Protein 5ZHO (pdb70)

Nearest PDB structures (foldseek):
  5zho-assembly1_A  TM=1.006E+00  e=7.163E-34  Human rotavirus C/Bristol
  6t1r-assembly1_N  TM=5.258E-01  e=2.273E+00  Homo sapiens
  5hqw-assembly1_A  TM=3.278E-01  e=5.980E+00  Brevibacillus brevis NBRC 100599
  2dpg-assembly1_A-2  TM=1.848E-01  e=1.071E+00  Leuconostoc mesenteroides

Radius of gyration: 15.08 Å; Cα contacts (8 Å, |Δi|>4): 412; chains: 1; bounding box: 37×38×35 Å

Foldseek 3Di:
DDKDDQDDDFFDFLQVCQPFKKWKKDFQDPAKDWFKKWADPEDDQVFKIKTKMWHAAQDKDADPRCNPPPDPQRMDRHNAGWMWMWIDADPRRTHIDIAHDDDRMATWMWGHPHSFKIKIWHWHWDDDPNPDIDTDIDIDMHGRRDPPTTMGGDDGIMMDTD

Sequence (162 aa):
MEITGPHTNTVIEWSNLINTNTWLLYQKPLNSVRLLKHGPDTYNSNLAAFELWYGKSGTTITSVYYNTINNQNKTHDANSDCLILFWNEGSSTQLEKQVVTFNWNVVGGILIKPIINSSRRMRICMSSGMMENNFNNDSFNWENWNHEFPRSNPGINIINMYTTEYFLASS

Organism: Rotavirus C (isolate RVC/Human/United Kingdom/Bristol/1989) (NCBI:txid31567)

B-factor: mean 20.03, std 10.26, range [7.71, 86.47]

Solvent-accessible surface area: 8559 Å² total; per-residue (Å²): 158,117,107,53,38,70,54,109,92,92,55,14,90,4,60,98,4,59,122,51,73,10,89,0,30,4,119,82,31,171,88,29,45,45,2,1,11,1,5,27,148,103,53,54,79,133,26,11,0,3,0,0,30,3,0,87,50,72,39,86,2,62,1,70,11,0,79,106,7,144,38,170,38,53,48,31,104,6,138,26,33,0,5,0,0,0,18,8,34,68,127,39,98,2,80,64,22,41,1,26,11,78,178,97,65,16,12,0,22,2,78,33,77,73,78,55,74,2,60,1,19,4,43,2,89,48,86,104,127,132,105,40,145,51,136,45,119,43,69,45,53,1,36,63,5,70,118,57,33,44,2,46,7,88,42,92,5,47,45,4,31,122

InterPro domains:
  IPR035329 Rotavirus VP4 helical domain [PF17478] (497-744)
  IPR035330 Rotavirus VP4, membrane interaction domain [PF17477] (260-486)
  IPR038017 Rotavirus VP4, membrane interaction domain superfamily [SSF111379] (265-534)
  IPR042546 Outer capsid protein VP4 [MF_04125] (1-744)

Secondary structure (DSSP, 8-state):
-EEEEEE--SEE-GGGTSSS-EEEEEEPPSS-EEEEEES-SS--TTS-EEEEEEE-TT-EEE-STTTTSS-GGGEEE-SSSEEEEEEEETTEEEEEEEEE--SSEEEEEEEEEETTEEEEEEEEEEEETTTEEEEEEEEEEEE-SSTT--EEE-S-EEEEE-

Structure (mmCIF, N/CA/C/O backbone):
data_5ZHO
#
_entry.id   5ZHO
#
_cell.length_a   37.985
_cell.length_b   39.821
_cell.length_c   119.814
_cell.angle_alpha   90.000
_cell.angle_beta   90.000
_cell.angle_gamma   90.000
#
_symmetry.space_group_name_H-M   'P 21 21 21'
#
loop_
_entity.id
_entity.type
_entity.pdbx_description
1 polymer 'Outer capsid protein VP8*'
2 branched alpha-L-fucopyranose-(1-2)-[2-acetamido-2-deoxy-alpha-D-galactopyranose-(1-3)]alpha-D-galactopyranose
3 water water
#
loop_
_atom_site.group_PDB
_atom_site.id
_atom_site.type_symbol
_atom_site.label_atom_id
_atom_site.label_alt_id
_atom_site.label_comp_id
_atom_site.label_asym_id
_atom_site.label_entity_id
_atom_site.label_seq_id
_atom_site.pdbx_PDB_ins_code
_atom_site.Cartn_x
_atom_site.Cartn_y
_atom_site.Cartn_z
_atom_site.occupancy
_atom_site.B_iso_or_equiv
_atom_site.auth_seq_id
_atom_site.auth_comp_id
_atom_site.auth_asym_id
_atom_site.auth_atom_id
_atom_site.pdbx_PDB_model_num
ATOM 1 N N . MET A 1 1 ? 89.784 87.259 272.270 1.00 44.54 0 MET A N 1
ATOM 2 C CA . MET A 1 1 ? 88.765 87.286 271.183 1.00 42.32 0 MET A CA 1
ATOM 3 C C . MET A 1 1 ? 88.093 88.653 271.142 1.00 38.89 0 MET A C 1
ATOM 4 O O . MET A 1 1 ? 87.506 89.099 272.128 1.00 42.49 0 MET A O 1
ATOM 20 N N . GLU A 1 2 ? 88.192 89.317 269.996 1.00 30.97 1 GLU A N 1
ATOM 21 C CA . GLU A 1 2 ? 87.517 90.584 269.753 1.00 28.86 1 GLU A CA 1
ATOM 22 C C . GLU A 1 2 ? 86.254 90.291 268.950 1.00 20.04 1 GLU A C 1
ATOM 23 O O . GLU A 1 2 ? 86.325 89.657 267.889 1.00 21.29 1 GLU A O 1
ATOM 35 N N . ILE A 1 3 ? 85.105 90.736 269.468 1.00 15.98 2 ILE A N 1
ATOM 36 C CA . ILE A 1 3 ? 83.792 90.507 268.863 1.00 13.76 2 ILE A CA 1
ATOM 37 C C . ILE A 1 3 ? 83.146 91.860 268.621 1.00 11.99 2 ILE A C 1
ATOM 38 O O . ILE A 1 3 ? 82.843 92.587 269.574 1.00 12.85 2 ILE A O 1
ATOM 54 N N . THR A 1 4 ? 82.888 92.179 267.360 1.00 12.13 3 THR A N 1
ATOM 55 C CA . THR A 1 4 ? 82.337 93.471 266.985 1.00 12.67 3 THR A CA 1
ATOM 56 C C . THR A 1 4 ? 81.055 93.290 266.186 1.00 11.98 3 THR A C 1
ATOM 57 O O . THR A 1 4 ? 80.901 92.330 265.429 1.00 12.54 3 THR A O 1
ATOM 68 N N . GLY A 1 5 ? 80.125 94.220 266.383 1.00 11.13 4 GLY A N 1
ATOM 69 C CA . GLY A 1 5 ? 78.911 94.264 265.611 1.00 11.16 4 GLY A CA 1
ATOM 70 C C . GLY A 1 5 ? 77.792 94.940 266.371 1.00 11.74 4 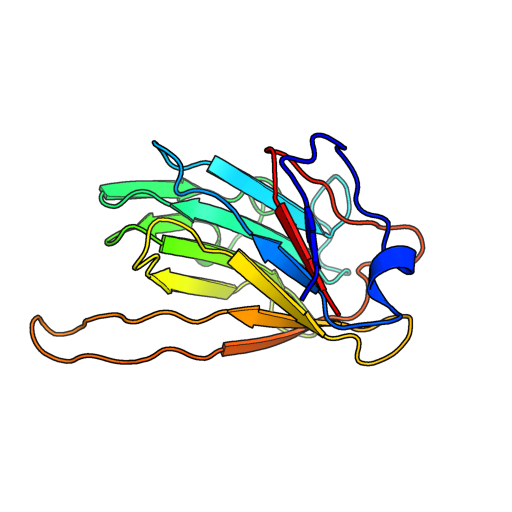GLY A C 1
ATOM 71 O O . GLY A 1 5 ? 77.949 95.340 267.530 1.00 12.48 4 GLY A O 1
ATOM 75 N N . PRO A 1 6 ? 76.626 95.080 265.728 1.00 12.47 5 PRO A N 1
ATOM 76 C CA . PRO A 1 6 ? 76.357 94.575 264.381 1.00 12.14 5 PRO A CA 1
ATOM 77 C C . PRO A 1 6 ? 76.924 95.463 263.279 1.00 12.37 5 PRO A C 1
ATOM 78 O O . PRO A 1 6 ? 76.685 96.672 263.230 1.00 15.56 5 PRO A O 1
ATOM 89 N N . HIS A 1 7 ? 77.689 94.837 262.395 1.00 12.68 6 HIS A N 1
ATOM 90 C CA . HIS A 1 7 ? 78.168 95.488 261.186 1.00 13.42 6 HIS A CA 1
ATOM 91 C C . HIS A 1 7 ? 77.054 95.514 260.149 1.00 13.48 6 HIS A C 1
ATOM 92 O O . HIS A 1 7 ? 76.284 94.558 260.020 1.00 15.29 6 HIS A O 1
ATOM 106 N N . THR A 1 8 ? 76.997 96.604 259.386 1.00 16.22 7 THR A N 1
ATOM 107 C CA . THR A 1 8 ? 75.979 96.795 258.361 1.00 18.30 7 THR A CA 1
ATOM 108 C C . THR A 1 8 ? 76.580 96.979 256.972 1.00 19.84 7 THR A C 1
ATOM 109 O O . THR A 1 8 ? 75.841 97.266 256.022 1.00 23.62 7 THR A O 1
ATOM 120 N N . ASN A 1 9 ? 77.897 96.837 256.834 1.00 18.09 8 ASN A N 1
ATOM 121 C CA . ASN A 1 9 ? 78.549 96.953 255.532 1.00 18.93 8 ASN A CA 1
ATOM 122 C C . ASN A 1 9 ? 78.048 95.844 254.615 1.00 19.23 8 ASN A C 1
ATOM 123 O O . ASN A 1 9 ? 77.790 94.728 255.056 1.00 22.34 8 ASN A O 1
ATOM 134 N N . THR A 1 10 ? 77.904 96.147 253.332 1.00 15.00 9 THR A N 1
ATOM 135 C CA . THR A 1 10 ? 77.372 95.176 252.386 1.00 15.02 9 THR A CA 1
ATOM 136 C C . THR A 1 10 ? 78.448 94.307 251.744 1.00 14.57 9 THR A C 1
ATOM 137 O O . THR A 1 10 ? 78.106 93.353 251.037 1.00 14.19 9 THR A O 1
ATOM 148 N N . VAL A 1 11 ? 79.725 94.585 251.990 1.00 14.00 10 VAL A N 1
ATOM 149 C CA . VAL A 1 11 ? 80.817 93.816 251.407 1.00 15.01 10 VAL A CA 1
ATOM 150 C C . VAL A 1 11 ? 81.888 93.609 252.468 1.00 14.82 10 VAL A C 1
ATOM 151 O O . VAL A 1 11 ? 82.298 94.561 253.139 1.00 17.67 10 VAL A O 1
ATOM 164 N N . ILE A 1 12 ? 82.348 92.370 252.611 1.00 13.34 11 ILE A N 1
ATOM 165 C CA . ILE A 1 12 ? 83.615 92.079 253.266 1.00 14.07 11 ILE A CA 1
ATOM 166 C C . ILE A 1 12 ? 84.631 91.819 252.170 1.00 14.80 11 ILE A C 1
ATOM 167 O O . ILE A 1 12 ? 84.405 90.972 251.292 1.00 14.08 11 ILE A O 1
ATOM 183 N N . GLU A 1 13 ? 85.742 92.546 252.211 1.00 16.47 12 GLU A N 1
ATOM 184 C CA . GLU A 1 13 ? 86.803 92.345 251.237 1.00 17.16 12 GLU A CA 1
ATOM 185 C C . GLU A 1 13 ? 87.558 91.056 251.535 1.00 17.94 12 GLU A C 1
ATOM 186 O O . GLU A 1 13 ? 87.934 90.786 252.682 1.00 17.04 12 GLU A O 1
ATOM 198 N N . TRP A 1 14 ? 87.780 90.260 250.489 1.00 15.86 13 TRP A N 1
ATOM 199 C CA . TRP A 1 14 ? 88.574 89.043 250.621 1.00 16.42 13 TRP A CA 1
ATOM 200 C C . TRP A 1 14 ? 89.905 89.322 251.310 1.00 18.42 13 TRP A C 1
ATOM 201 O O . TRP A 1 14 ? 90.359 88.529 252.140 1.00 18.49 13 TRP A O 1
ATOM 222 N N . SER A 1 15 ? 90.542 90.450 250.986 1.00 19.29 14 SER A N 1
ATOM 223 C CA . SER A 1 15 ? 91.849 90.762 251.555 1.00 21.19 14 SER A CA 1
ATOM 224 C C . SER A 1 15 ? 91.816 90.897 253.073 1.00 20.75 14 SER A C 1
ATOM 225 O O . SER A 1 15 ? 92.859 90.752 253.718 1.00 22.15 14 SER A O 1
ATOM 233 N N . ASN A 1 16 ? 90.658 91.188 253.657 1.00 19.10 15 ASN A N 1
ATOM 234 C CA . ASN A 1 16 ? 90.549 91.285 255.105 1.00 20.50 15 ASN A CA 1
ATOM 235 C C . ASN A 1 16 ? 90.317 89.936 255.773 1.00 21.57 15 ASN A C 1
ATOM 236 O O . ASN A 1 16 ? 90.209 89.884 257.002 1.00 24.65 15 ASN A O 1
ATOM 247 N N . LEU A 1 17 ? 90.274 88.849 255.002 1.00 18.61 16 LEU A N 1
ATOM 248 C CA . LEU A 1 17 ? 90.119 87.510 255.543 1.00 20.56 16 LEU A CA 1
ATOM 249 C C . LEU A 1 17 ? 91.390 86.677 255.478 1.00 20.49 16 LEU A C 1
ATOM 250 O O . LEU A 1 17 ? 91.417 85.579 256.039 1.00 23.37 16 LEU A O 1
ATOM 266 N N . ILE A 1 18 ? 92.447 87.171 254.826 1.00 21.15 17 ILE A N 1
ATOM 267 C CA . ILE A 1 18 ? 93.600 86.326 254.519 1.00 24.27 17 ILE A CA 1
ATOM 268 C C . ILE A 1 18 ? 94.603 86.241 255.654 1.00 25.06 17 ILE A C 1
ATOM 269 O O . ILE A 1 18 ? 95.529 85.424 255.584 1.00 24.05 17 ILE A O 1
ATOM 285 N N . ASN A 1 19 ? 94.452 87.053 256.693 1.00 23.09 18 ASN A N 1
ATOM 286 C CA . ASN A 1 19 ? 95.478 87.184 257.717 1.00 26.28 18 ASN A CA 1
ATOM 287 C C . ASN A 1 19 ? 95.219 86.327 258.946 1.00 26.42 18 ASN A C 1
ATOM 288 O O . ASN A 1 19 ? 96.171 85.829 259.556 1.00 27.91 18 ASN A O 1
ATOM 299 N N . THR A 1 20 ? 93.959 86.132 259.325 1.00 23.04 19 THR A N 1
ATOM 300 C CA . THR A 1 20 ? 93.642 85.427 260.556 1.00 23.75 19 THR A CA 1
ATOM 301 C C . THR A 1 20 ? 92.308 84.718 260.388 1.00 19.37 19 THR A C 1
ATOM 302 O O . THR A 1 20 ? 91.554 84.990 259.456 1.00 20.29 19 THR A O 1
ATOM 313 N N . ASN A 1 21 ? 92.030 83.800 261.308 1.00 17.93 20 ASN A N 1
ATOM 314 C CA . ASN A 1 21 ? 90.743 83.121 261.336 1.00 18.07 20 ASN A CA 1
ATOM 315 C C . ASN A 1 21 ? 89.653 84.111 261.734 1.00 18.35 20 ASN A C 1
ATOM 316 O O . ASN A 1 21 ? 89.837 84.927 262.642 1.00 21.31 20 ASN A O 1
ATOM 327 N N . THR A 1 22 ? 88.518 84.049 261.043 1.00 15.79 21 THR A N 1
ATOM 328 C CA . THR A 1 22 ? 87.426 84.991 261.261 1.00 15.60 21 THR A CA 1
ATOM 329 C C . THR A 1 22 ? 86.113 84.243 261.416 1.00 12.62 21 THR A C 1
ATOM 330 O O . THR A 1 22 ? 85.746 83.452 260.547 1.00 12.90 21 THR A O 1
ATOM 341 N N . TRP A 1 23 ? 85.394 84.513 262.494 1.00 13.47 22 TRP A N 1
ATOM 342 C CA . TRP A 1 23 ? 84.024 84.049 262.630 1.00 12.02 22 TRP A CA 1
ATOM 343 C C . TRP A 1 23 ? 83.081 85.120 262.109 1.00 11.43 22 TRP A C 1
ATOM 344 O O . TRP A 1 23 ? 83.204 86.293 262.487 1.00 12.76 22 TRP A O 1
ATOM 365 N N . LEU A 1 24 ? 82.143 84.707 261.262 1.00 10.57 23 LEU A N 1
ATOM 366 C CA . LEU A 1 24 ? 81.007 85.523 260.851 1.00 11.02 23 LEU A CA 1
ATOM 367 C C . LEU A 1 24 ? 79.789 84.975 261.578 1.00 10.76 23 LEU A C 1
ATOM 368 O O . LEU A 1 24 ? 79.405 83.816 261.368 1.00 11.02 23 LEU A O 1
ATOM 384 N N . LEU A 1 25 ? 79.207 85.803 262.449 1.00 10.18 24 LEU A N 1
ATOM 385 C CA . LEU A 1 25 ? 78.235 85.374 263.440 1.00 10.36 24 LEU A CA 1
ATOM 386 C C . LEU A 1 25 ? 76.940 86.162 263.313 1.00 9.91 24 LEU A C 1
ATOM 387 O O . LEU A 1 25 ? 76.932 87.336 262.939 1.00 11.19 24 LEU A O 1
ATOM 403 N N . TYR A 1 26 ? 75.841 85.502 263.653 1.00 9.14 25 TYR A N 1
ATOM 404 C CA . TYR A 1 26 ? 74.503 86.036 263.458 1.00 9.60 25 TYR A CA 1
ATOM 405 C C . TYR A 1 26 ? 73.674 85.727 264.686 1.00 10.57 25 TYR A C 1
ATOM 406 O O . TYR A 1 26 ? 73.640 84.575 265.134 1.00 11.43 25 TYR A O 1
ATOM 424 N N . GLN A 1 27 ? 72.991 86.745 265.211 1.00 10.99 26 GLN A N 1
ATOM 425 C CA . GLN A 1 27 ? 71.878 86.473 266.103 1.00 10.88 26 GLN A CA 1
ATOM 426 C C . GLN A 1 27 ? 70.819 85.666 265.360 1.00 10.49 26 GLN A C 1
ATOM 427 O O . GLN A 1 27 ? 70.597 85.843 264.161 1.00 11.42 26 GLN A O 1
ATOM 441 N N . LYS A 1 28 ? 70.169 84.767 266.068 1.00 11.01 27 LYS A N 1
ATOM 442 C CA . LYS A 1 28 ? 69.213 83.879 265.422 1.00 12.01 27 LYS A CA 1
ATOM 443 C C . LYS A 1 28 ? 68.097 84.697 264.775 1.00 12.85 27 LYS A C 1
ATOM 444 O O . LYS A 1 28 ? 67.384 85.428 265.486 1.00 14.28 27 LYS A O 1
ATOM 463 N N . PRO A 1 29 ? 67.909 84.616 263.457 1.00 11.61 28 PRO A N 1
ATOM 464 C CA . PRO A 1 29 ? 66.843 85.391 262.819 1.00 12.42 28 PRO A CA 1
ATOM 465 C C . PRO A 1 29 ? 65.462 84.843 263.151 1.00 14.17 28 PRO A C 1
ATOM 466 O O . PRO A 1 29 ? 65.295 83.721 263.640 1.00 14.56 28 PRO A O 1
ATOM 477 N N . LEU A 1 30 ? 64.455 85.664 262.858 1.00 16.46 29 LEU A N 1
ATOM 478 C CA . LEU A 1 30 ? 63.068 85.288 263.098 1.00 16.83 29 LEU A CA 1
ATOM 479 C C . LEU A 1 30 ? 62.442 84.513 261.944 1.00 15.25 29 LEU A C 1
ATOM 480 O O . LEU A 1 30 ? 61.379 83.911 262.131 1.00 18.18 29 LEU A O 1
ATOM 496 N N . ASN A 1 31 ? 63.061 84.521 260.763 1.00 14.85 30 ASN A N 1
ATOM 497 C CA . ASN A 1 31 ? 62.593 83.738 259.628 1.00 14.40 30 ASN A CA 1
ATOM 498 C C . ASN A 1 31 ? 63.790 83.473 258.728 1.00 12.02 30 ASN A C 1
ATOM 499 O O . ASN A 1 31 ? 64.858 84.069 258.889 1.00 12.54 30 ASN A O 1
ATOM 510 N N . SER A 1 32 ? 63.597 82.575 257.774 1.00 11.94 31 SER A N 1
ATOM 511 C CA . SER A 1 32 ? 64.651 82.257 256.830 1.00 10.89 31 SER A CA 1
ATOM 512 C C . SER A 1 32 ? 65.114 83.518 256.122 1.00 11.58 31 SER A C 1
ATOM 513 O O . SER A 1 32 ? 64.310 84.388 255.777 1.00 12.21 31 SER A O 1
ATOM 521 N N . VAL A 1 33 ? 66.425 83.619 255.921 1.00 10.46 32 VAL A N 1
ATOM 522 C CA . VAL A 1 33 ? 67.013 84.817 255.328 1.00 11.27 32 VAL A CA 1
ATOM 523 C C . VAL A 1 33 ? 68.386 84.475 254.760 1.00 10.43 32 VAL A C 1
ATOM 524 O O . VAL A 1 33 ? 69.140 83.679 255.332 1.00 10.80 32 VAL A O 1
ATOM 537 N N . ARG A 1 34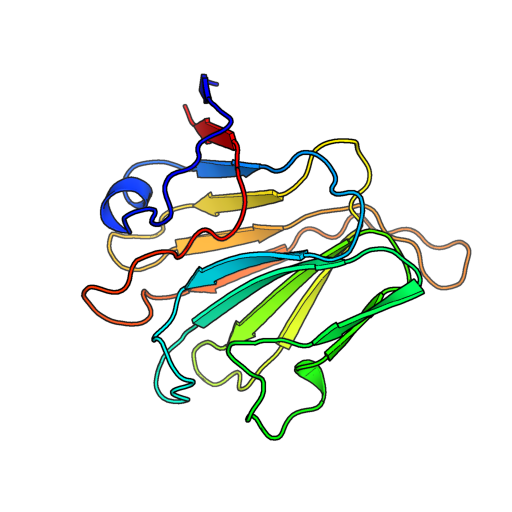 ? 68.702 85.079 253.624 1.00 10.47 33 ARG A N 1
ATOM 538 C CA . ARG A 1 34 ? 70.019 84.904 253.034 1.00 10.50 33 ARG A CA 1
ATOM 539 C C . ARG A 1 34 ? 71.021 85.785 253.771 1.00 10.89 33 ARG A C 1
ATOM 540 O O . ARG A 1 34 ? 70.781 86.978 253.988 1.00 11.66 33 ARG A O 1
ATOM 561 N N . LEU A 1 35 ? 72.138 85.185 254.161 1.00 9.85 34 LEU A N 1
ATOM 562 C CA . LEU A 1 35 ? 73.143 85.859 254.966 1.00 10.20 34 LEU A CA 1
ATOM 563 C C . LEU A 1 35 ? 74.285 86.421 254.133 1.00 10.44 34 LEU A C 1
ATOM 564 O O . LEU A 1 35 ? 74.620 87.602 254.279 1.00 10.46 34 LEU A O 1
ATOM 580 N N . LEU A 1 36 ? 74.879 85.612 253.259 1.00 10.06 35 LEU A N 1
ATOM 581 C CA . LEU A 1 36 ? 76.022 86.102 252.497 1.00 10.02 35 LEU A CA 1
ATOM 582 C C . LEU A 1 36 ? 76.195 85.255 251.247 1.00 9.49 35 LEU A C 1
ATOM 583 O O . LEU A 1 36 ? 75.617 84.177 251.118 1.00 10.27 35 LEU A O 1
ATOM 599 N N . LYS A 1 37 ? 77.034 85.746 250.337 1.00 10.55 36 LYS A N 1
ATOM 600 C CA . LYS A 1 37 ? 77.353 85.036 249.110 1.00 9.77 36 LYS A CA 1
ATOM 601 C C . LYS A 1 37 ? 78.754 85.420 248.670 1.00 10.74 36 LYS A C 1
ATOM 602 O O . LYS A 1 37 ? 79.149 86.582 248.785 1.00 11.73 36 LYS A O 1
ATOM 621 N N . HIS A 1 38 ? 79.503 84.426 248.202 1.00 10.00 37 HIS A N 1
ATOM 622 C CA . HIS A 1 38 ? 80.774 84.631 247.526 1.00 9.91 37 HIS A CA 1
ATOM 623 C C . HIS A 1 38 ? 80.639 84.052 246.128 1.00 10.23 37 HIS A C 1
ATOM 624 O O . HIS A 1 38 ? 80.457 82.843 245.972 1.00 11.34 37 HIS A O 1
ATOM 638 N N . GLY A 1 39 ? 80.716 84.921 245.124 1.00 11.00 38 GLY A N 1
ATOM 639 C CA . GLY A 1 39 ? 80.581 84.516 243.750 1.00 13.11 38 GLY A CA 1
ATOM 640 C C . GLY A 1 39 ? 80.166 85.679 242.880 1.00 13.51 38 GLY A C 1
ATOM 641 O O . GLY A 1 39 ? 79.846 86.767 243.367 1.00 15.22 38 GLY A O 1
ATOM 645 N N . PRO A 1 40 ? 80.155 85.466 241.569 1.00 15.27 39 PRO A N 1
ATOM 646 C CA . PRO A 1 40 ? 79.740 86.527 240.648 1.00 15.81 39 PRO A CA 1
ATOM 647 C C . PRO A 1 40 ? 78.267 86.859 240.830 1.00 18.24 39 PRO A C 1
ATOM 648 O O . PRO A 1 40 ? 77.532 86.188 241.558 1.00 16.75 39 PRO A O 1
ATOM 659 N N . ASP A 1 41 ? 77.833 87.924 240.146 1.00 22.05 40 ASP A N 1
ATOM 660 C CA . ASP A 1 41 ? 76.456 88.377 240.305 1.00 27.29 40 ASP A CA 1
ATOM 661 C C . ASP A 1 41 ? 75.473 87.342 239.789 1.00 27.99 40 ASP A C 1
ATOM 662 O O . ASP A 1 41 ? 74.385 87.170 240.352 1.00 30.73 40 ASP A O 1
ATOM 671 N N . THR A 1 42 ? 75.831 86.657 238.713 1.00 25.97 41 THR A N 1
ATOM 672 C CA . THR A 1 42 ? 75.009 85.614 238.131 1.00 27.45 41 THR A CA 1
ATOM 673 C C . THR A 1 42 ? 75.801 84.314 238.074 1.00 24.29 41 THR A C 1
ATOM 674 O O . THR A 1 42 ? 77.028 84.317 237.925 1.00 22.30 41 THR A O 1
ATOM 685 N N . TYR A 1 43 ? 75.081 83.203 238.205 1.00 22.14 42 TYR A N 1
ATOM 686 C CA . TYR A 1 43 ? 75.697 81.882 238.245 1.00 20.66 42 TYR A CA 1
ATOM 687 C C . TYR A 1 43 ? 76.656 81.668 237.080 1.00 19.52 42 TYR A C 1
ATOM 688 O O . TYR A 1 43 ? 76.326 81.935 235.919 1.00 21.60 42 TYR A O 1
ATOM 706 N N . ASN A 1 44 ? 77.847 81.166 237.411 1.00 16.82 43 ASN A N 1
ATOM 707 C CA . ASN A 1 44 ? 78.873 80.812 236.434 1.00 18.43 43 ASN A CA 1
ATOM 708 C C . ASN A 1 44 ? 79.486 79.495 236.886 1.00 17.80 43 ASN A C 1
ATOM 709 O O . ASN A 1 44 ? 80.264 79.465 237.845 1.00 15.82 43 ASN A O 1
ATOM 720 N N . SER A 1 45 ? 79.152 78.412 236.185 1.00 18.45 44 SER A N 1
ATOM 721 C CA . SER A 1 45 ? 79.601 77.081 236.573 1.00 17.86 44 SER A CA 1
ATOM 722 C C . SER A 1 45 ? 81.115 76.923 236.502 1.00 17.36 44 SER A C 1
ATOM 723 O O . SER A 1 45 ? 81.650 75.967 237.074 1.00 18.22 44 SER A O 1
ATOM 731 N N . ASN A 1 46 ? 81.821 77.833 235.841 1.00 16.52 45 ASN A N 1
ATOM 732 C CA . ASN A 1 46 ? 83.274 77.749 235.797 1.00 15.28 45 ASN A CA 1
ATOM 733 C C . ASN A 1 46 ? 83.932 78.176 237.097 1.00 15.29 45 ASN A C 1
ATOM 734 O O . ASN A 1 46 ? 85.113 77.880 237.302 1.00 15.72 45 ASN A O 1
ATOM 745 N N . LEU A 1 47 ? 83.205 78.861 237.967 1.00 15.61 46 LEU A N 1
ATOM 746 C CA . LEU A 1 47 ? 83.772 79.447 239.171 1.00 15.02 46 LEU A CA 1
ATOM 747 C C . LEU A 1 47 ? 83.246 78.744 240.414 1.00 13.88 46 LEU A C 1
ATOM 748 O O . LEU A 1 47 ? 82.088 78.330 240.465 1.00 14.05 46 LEU A O 1
ATOM 764 N N . ALA A 1 48 ? 84.102 78.645 241.426 1.00 13.42 47 ALA A N 1
ATOM 765 C CA . ALA A 1 48 ? 83.663 78.236 242.748 1.00 12.23 47 ALA A CA 1
ATOM 766 C C . ALA A 1 48 ? 82.821 79.338 243.381 1.00 12.27 47 ALA A C 1
ATOM 767 O O . ALA A 1 48 ? 83.029 80.530 243.133 1.00 13.28 47 ALA A O 1
ATOM 774 N N . ALA A 1 49 ? 81.870 78.933 244.223 1.00 10.31 48 ALA A N 1
ATOM 775 C CA . ALA A 1 49 ? 80.974 79.889 244.857 1.00 10.22 48 ALA A CA 1
ATOM 776 C C . ALA A 1 49 ? 80.325 79.253 246.075 1.00 10.42 48 ALA A C 1
ATOM 777 O O . ALA A 1 49 ? 80.306 78.026 246.237 1.00 10.46 48 ALA A O 1
ATOM 784 N N . PHE A 1 50 ? 79.762 80.117 246.917 1.00 9.90 49 PHE A N 1
ATOM 785 C CA . PHE A 1 50 ? 78.958 79.624 248.029 1.00 10.47 49 PHE A CA 1
ATOM 786 C C . PHE A 1 50 ? 77.968 80.693 248.460 1.00 9.92 49 PHE A C 1
ATOM 787 O O . PHE A 1 50 ? 78.200 81.887 248.269 1.00 10.23 49 PHE A O 1
ATOM 804 N N . GLU A 1 51 ? 76.839 80.240 248.998 1.00 9.70 50 GLU A N 1
ATOM 805 C CA . GLU A 1 51 ? 75.779 81.127 249.457 1.00 9.39 50 GLU A CA 1
ATOM 806 C C . GLU A 1 51 ? 75.204 80.577 250.754 1.00 9.55 50 GLU A C 1
ATOM 807 O O . GLU A 1 51 ? 74.748 79.432 250.790 1.00 9.49 50 GLU A O 1
ATOM 819 N N . LEU A 1 52 ? 75.222 81.398 251.801 1.00 8.98 51 LEU A N 1
ATOM 820 C CA . LEU A 1 52 ? 74.836 80.993 253.146 1.00 7.71 51 LEU A CA 1
ATOM 821 C C . LEU A 1 52 ? 73.505 81.622 253.522 1.00 9.29 51 LEU A C 1
ATOM 822 O O . LEU A 1 52 ? 73.320 82.840 253.363 1.00 10.15 51 LEU A O 1
ATOM 838 N N . TRP A 1 53 ? 72.617 80.772 254.052 1.00 8.19 52 TRP A N 1
ATOM 839 C CA . TRP A 1 53 ? 71.302 81.131 254.552 1.00 9.14 52 TRP A CA 1
ATOM 840 C C . TRP A 1 53 ? 71.114 80.663 255.988 1.00 8.75 52 TRP A C 1
ATOM 841 O O . TRP A 1 53 ? 71.719 79.679 256.436 1.00 9.33 52 TRP A O 1
ATOM 862 N N . TYR A 1 54 ? 70.235 81.370 256.695 1.00 9.40 53 TYR A N 1
ATOM 863 C CA . TYR A 1 54 ? 69.543 80.814 257.847 1.00 9.19 53 TYR A CA 1
ATOM 864 C C . TYR A 1 54 ? 68.199 80.273 257.377 1.00 9.85 53 TYR A C 1
ATOM 865 O O . TYR A 1 54 ? 67.483 80.929 256.613 1.00 9.74 53 TYR A O 1
ATOM 883 N N . GLY A 1 55 ? 67.866 79.069 257.826 1.00 9.81 54 GLY A N 1
ATOM 884 C CA . GLY A 1 55 ? 66.591 78.457 257.530 1.00 10.88 54 GLY A CA 1
ATOM 885 C C . GLY A 1 55 ? 65.792 78.185 258.790 1.00 10.88 54 GLY A C 1
ATOM 886 O O . GLY A 1 55 ? 66.286 77.528 259.712 1.00 11.29 54 GLY A O 1
ATOM 890 N N . LYS A 1 56 ? 64.555 78.677 258.846 1.00 11.45 55 LYS A N 1
ATOM 891 C CA . LYS A 1 56 ? 63.665 78.375 259.955 1.00 12.23 55 LYS A CA 1
ATOM 892 C C . LYS A 1 56 ? 63.000 77.027 259.718 1.00 11.80 55 LYS A C 1
ATOM 893 O O . LYS A 1 56 ? 62.584 76.711 258.601 1.00 11.61 55 LYS A O 1
ATOM 912 N N . SER A 1 57 ? 62.898 76.228 260.779 1.00 13.27 56 SER A N 1
ATOM 913 C CA . SER A 1 57 ? 62.262 74.922 260.674 1.00 13.48 56 SER A CA 1
ATOM 914 C C . SER A 1 57 ? 60.871 75.054 260.066 1.00 14.15 56 SER A C 1
ATOM 915 O O . SER A 1 57 ? 60.098 75.941 260.428 1.00 15.57 56 SER A O 1
ATOM 923 N N . GLY A 1 58 ? 60.554 74.155 259.140 1.00 13.17 57 GLY A N 1
ATOM 924 C CA . GLY A 1 58 ? 59.250 74.136 258.520 1.00 15.64 57 GLY A CA 1
ATOM 925 C C . GLY A 1 58 ? 59.105 75.013 257.303 1.00 15.78 57 GLY A C 1
ATOM 926 O O . GLY A 1 58 ? 57.997 75.118 256.766 1.00 18.69 57 GLY A O 1
ATOM 930 N N . THR A 1 59 ? 60.183 75.638 256.842 1.00 13.42 58 THR A N 1
ATOM 931 C CA . THR A 1 59 ? 60.148 76.502 255.678 1.00 12.16 58 THR A CA 1
ATOM 932 C C . THR A 1 59 ? 61.014 75.900 254.578 1.00 11.73 58 THR A C 1
ATOM 933 O O . THR A 1 59 ? 61.806 74.979 254.805 1.00 12.43 58 THR A O 1
ATOM 944 N N . THR A 1 60 ? 60.846 76.433 253.371 1.00 11.65 59 THR A N 1
ATOM 945 C CA . THR A 1 60 ? 61.633 76.038 252.211 1.00 11.50 59 THR A CA 1
ATOM 946 C C . THR A 1 60 ? 62.575 77.172 251.842 1.00 12.50 59 THR A C 1
ATOM 947 O O . THR A 1 60 ? 62.147 78.323 251.696 1.00 12.44 59 THR A O 1
ATOM 958 N N . ILE A 1 61 ? 63.855 76.839 251.704 1.00 12.56 60 ILE A N 1
ATOM 959 C CA . ILE A 1 61 ? 64.909 77.789 251.376 1.00 11.63 60 ILE A CA 1
ATOM 960 C C . ILE A 1 61 ? 65.389 77.477 249.968 1.00 12.48 60 ILE A C 1
ATOM 961 O O . ILE A 1 61 ? 65.791 76.346 249.685 1.00 12.66 60 ILE A O 1
ATOM 977 N N . THR A 1 62 ? 65.356 78.475 249.095 1.00 13.28 61 THR A N 1
ATOM 978 C CA . THR A 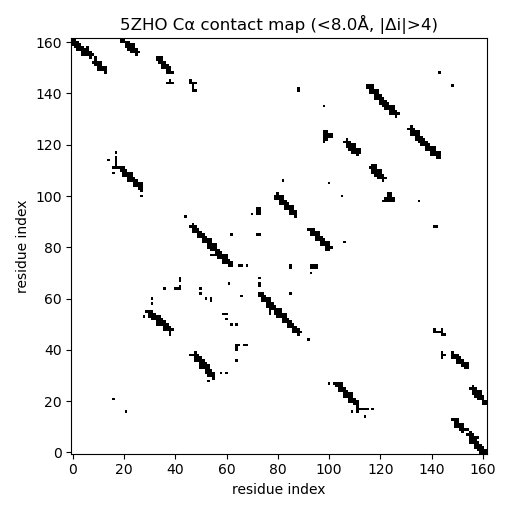1 62 ? 65.749 78.319 247.701 1.00 13.48 61 THR A CA 1
ATOM 979 C C . THR A 1 62 ? 66.896 79.275 247.410 1.00 11.59 61 THR A C 1
ATOM 980 O O . THR A 1 62 ? 66.778 80.479 247.648 1.00 12.30 61 THR A O 1
ATOM 991 N N . SER A 1 63 ? 68.004 78.739 246.907 1.00 10.25 62 SER A N 1
ATOM 992 C CA . SER A 1 63 ? 69.157 79.573 246.603 1.00 10.00 62 SER A CA 1
ATOM 993 C C . SER A 1 63 ? 68.792 80.662 245.598 1.00 10.17 62 SER A C 1
ATOM 994 O O . SER A 1 63 ? 68.029 80.434 244.660 1.00 11.78 62 SER A O 1
ATOM 1002 N N . VAL A 1 64 ? 69.356 81.849 245.798 1.00 9.93 63 VAL A N 1
ATOM 1003 C CA . VAL A 1 64 ? 69.282 82.904 244.790 1.00 11.12 63 VAL A CA 1
ATOM 1004 C C . VAL A 1 64 ? 70.375 82.720 243.737 1.00 10.83 63 VAL A C 1
ATOM 1005 O O . VAL A 1 64 ? 70.094 82.629 242.539 1.00 12.37 63 VAL A O 1
ATOM 1018 N N . TYR A 1 65 ? 71.636 82.644 244.166 1.00 10.99 64 TYR A N 1
ATOM 1019 C CA . TYR A 1 65 ? 72.734 82.502 243.212 1.00 10.86 64 TYR A CA 1
ATOM 1020 C C . TYR A 1 65 ? 72.532 81.290 242.300 1.00 12.30 64 TYR A C 1
ATOM 1021 O O . TYR A 1 65 ? 72.785 81.366 241.091 1.00 13.15 64 TYR A O 1
ATOM 1039 N N . TYR A 1 66 ? 72.066 80.169 242.853 1.00 10.97 65 TYR A N 1
ATOM 1040 C CA . TYR A 1 66 ? 71.916 78.934 242.094 1.00 11.28 65 TYR A CA 1
ATOM 1041 C C . TYR A 1 66 ? 70.512 78.744 241.514 1.00 13.49 65 TYR A C 1
ATOM 1042 O O . TYR A 1 66 ? 70.171 77.630 241.099 1.00 13.67 65 TYR A O 1
ATOM 1060 N N . ASN A 1 67 ? 69.687 79.795 241.466 1.00 13.87 66 ASN A N 1
ATOM 1061 C CA . ASN A 1 67 ? 68.279 79.575 241.134 1.00 15.41 66 ASN A CA 1
ATOM 1062 C C . ASN A 1 67 ? 68.087 78.980 239.742 1.00 17.26 66 ASN A C 1
ATOM 1063 O O . ASN A 1 67 ? 67.086 78.296 239.506 1.00 19.74 66 ASN A O 1
ATOM 1074 N N . THR A 1 68 ? 69.020 79.200 238.815 1.00 16.07 67 THR A N 1
ATOM 1075 C CA . THR A 1 68 ? 68.864 78.683 237.454 1.00 18.87 67 THR A CA 1
ATOM 1076 C C . THR A 1 68 ? 69.541 77.336 237.220 1.00 17.87 67 THR A C 1
ATOM 1077 O O . THR A 1 68 ? 69.454 76.813 236.106 1.00 20.99 67 THR A O 1
ATOM 1088 N N . ILE A 1 69 ? 70.235 76.775 238.214 1.00 15.72 68 ILE A N 1
ATOM 1089 C CA . ILE A 1 69 ? 70.950 75.519 238.010 1.00 13.99 68 ILE A CA 1
ATOM 1090 C C . ILE A 1 69 ? 69.957 74.367 237.903 1.00 13.43 68 ILE A C 1
ATOM 1091 O O . ILE A 1 69 ? 68.886 74.380 238.519 1.00 15.61 68 ILE A O 1
ATOM 1107 N N . ASN A 1 70 ? 70.328 73.336 237.140 1.00 14.20 69 ASN A N 1
ATOM 1108 C CA . ASN A 1 70 ? 69.502 72.139 237.005 1.00 13.77 69 ASN A CA 1
ATOM 1109 C C . ASN A 1 70 ? 70.001 71.094 238.000 1.00 13.43 69 ASN A C 1
ATOM 1110 O O . ASN A 1 70 ? 70.710 70.149 237.655 1.00 17.17 69 ASN A O 1
ATOM 1121 N N . ASN A 1 71 ? 69.603 71.264 239.260 1.00 13.35 70 ASN A N 1
ATOM 1122 C CA . ASN A 1 71 ? 70.084 70.395 240.326 1.00 12.50 70 ASN A CA 1
ATOM 1123 C C . ASN A 1 71 ? 69.200 70.568 241.552 1.00 12.46 70 ASN A C 1
ATOM 1124 O O . ASN A 1 71 ? 68.998 71.694 242.018 1.00 12.57 70 ASN A O 1
ATOM 1135 N N . GLN A 1 72 ? 68.671 69.464 242.084 1.00 13.08 71 GLN A N 1
ATOM 1136 C CA . GLN A 1 72 ? 67.741 69.529 243.205 1.00 12.25 71 GLN A CA 1
ATOM 1137 C C . GLN A 1 72 ? 68.372 70.058 244.486 1.00 12.07 71 GLN A C 1
ATOM 1138 O O . GLN A 1 72 ? 67.633 70.397 245.416 1.00 13.30 71 GLN A O 1
ATOM 1152 N N . ASN A 1 73 ? 69.700 70.148 244.565 1.00 11.67 72 ASN A N 1
ATOM 1153 C CA . ASN A 1 73 ? 70.324 70.682 245.768 1.00 11.62 72 ASN A CA 1
ATOM 1154 C C . ASN A 1 73 ? 70.170 72.192 245.901 1.00 11.82 72 ASN A C 1
ATOM 1155 O O . ASN A 1 73 ? 70.670 72.755 246.873 1.00 12.09 72 ASN A O 1
ATOM 1166 N N . LYS A 1 74 ? 69.503 72.855 244.961 1.00 11.71 73 LYS A N 1
ATOM 1167 C CA . LYS A 1 74 ? 69.316 74.298 245.024 1.00 11.43 73 LYS A CA 1
ATOM 1168 C C . LYS A 1 74 ? 68.174 74.720 245.941 1.00 11.19 73 LYS A C 1
ATOM 1169 O O . LYS A 1 74 ? 67.968 75.925 246.118 1.00 11.85 73 LYS A O 1
ATOM 1188 N N . THR A 1 75 ? 67.436 73.774 246.525 1.00 12.38 74 THR A N 1
ATOM 1189 C CA . THR A 1 75 ? 66.442 74.079 247.545 1.00 14.41 74 THR A CA 1
ATOM 1190 C C . THR A 1 75 ? 66.623 73.119 248.711 1.00 13.00 74 THR A C 1
ATOM 1191 O O . THR A 1 75 ? 67.202 72.036 248.577 1.00 14.42 74 THR A O 1
ATOM 1202 N N . HIS A 1 76 ? 66.113 73.538 249.863 1.00 13.07 75 HIS A N 1
ATOM 1203 C CA . HIS A 1 76 ? 66.149 72.730 251.070 1.00 12.10 75 HIS A CA 1
ATOM 1204 C C . HIS A 1 76 ? 64.879 72.973 251.869 1.00 11.56 75 HIS A C 1
ATOM 1205 O O . HIS A 1 76 ? 64.530 74.123 252.148 1.00 12.51 75 HIS A O 1
ATOM 1219 N N . ASP A 1 77 ? 64.213 71.891 252.256 1.00 12.53 76 ASP A N 1
ATOM 1220 C CA . ASP A 1 77 ? 63.086 71.948 253.177 1.00 12.11 76 ASP A CA 1
ATOM 1221 C C . ASP A 1 77 ? 63.639 71.764 254.587 1.00 13.70 76 ASP A C 1
ATOM 1222 O O . ASP A 1 77 ? 64.032 70.654 254.967 1.00 16.25 76 ASP A O 1
ATOM 1231 N N . ALA A 1 78 ? 63.712 72.854 255.347 1.00 12.38 77 ALA A N 1
ATOM 1232 C CA . ALA A 1 78 ? 64.344 72.792 256.662 1.00 12.85 77 ALA A CA 1
ATOM 1233 C C . ALA A 1 78 ? 63.478 72.026 257.649 1.00 13.48 77 ALA A C 1
ATOM 1234 O O . ALA A 1 78 ? 62.295 72.328 257.812 1.00 15.36 77 ALA A O 1
ATOM 1241 N N . ASN A 1 79 ? 64.077 71.051 258.333 1.00 14.11 78 ASN A N 1
ATOM 1242 C CA . ASN A 1 79 ? 63.394 70.328 259.400 1.00 16.23 78 ASN A CA 1
ATOM 1243 C C . ASN A 1 79 ? 63.919 70.701 260.781 1.00 16.56 78 ASN A C 1
ATOM 1244 O O . ASN A 1 79 ? 63.520 70.089 261.779 1.00 18.90 78 ASN A O 1
ATOM 1255 N N . SER A 1 80 ? 64.815 71.677 260.849 1.00 14.00 79 SER A N 1
ATOM 1256 C CA . SER A 1 80 ? 65.258 72.292 262.087 1.00 13.43 79 SER A CA 1
ATOM 1257 C C . SER A 1 80 ? 65.641 73.720 261.750 1.00 12.06 79 SER A C 1
ATOM 1258 O O . SER A 1 80 ? 65.840 74.064 260.582 1.00 13.00 79 SER A O 1
ATOM 1266 N N . ASP A 1 81 ? 65.723 74.560 262.775 1.00 13.26 80 ASP A N 1
ATOM 1267 C CA . ASP A 1 81 ? 66.363 75.849 262.583 1.00 11.70 80 ASP A CA 1
ATOM 1268 C C . ASP A 1 81 ? 67.832 75.579 262.280 1.00 10.25 80 ASP A C 1
ATOM 1269 O O . ASP A 1 81 ? 68.488 74.830 263.004 1.00 11.64 80 ASP A O 1
ATOM 1278 N N . CYS A 1 82 ? 68.342 76.163 261.196 1.00 9.97 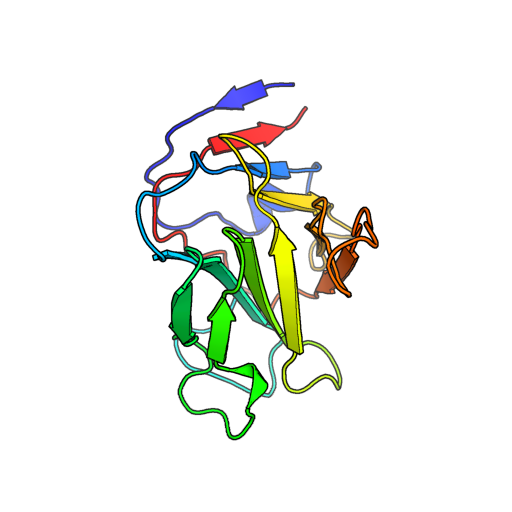81 CYS A N 1
ATOM 1279 C CA . CYS A 1 82 ? 69.608 75.689 260.653 1.00 9.66 81 CYS A CA 1
ATOM 1280 C C . CYS A 1 82 ? 70.330 76.777 259.864 1.00 8.88 81 CYS A C 1
ATOM 1281 O O . CYS A 1 82 ? 69.759 77.809 259.515 1.00 10.04 81 CYS A O 1
ATOM 1289 N N . LEU A 1 83 ? 71.603 76.508 259.585 1.00 9.28 82 LEU A N 1
ATOM 1290 C CA . LEU A 1 83 ? 72.370 77.208 258.567 1.00 9.38 82 LEU A CA 1
ATOM 1291 C C . LEU A 1 83 ? 72.493 76.286 257.368 1.00 9.06 82 LEU A C 1
ATOM 1292 O O . LEU A 1 83 ? 72.688 75.075 257.525 1.00 10.34 82 LEU A O 1
ATOM 1308 N N . ILE A 1 84 ? 72.392 76.872 256.174 1.00 9.65 83 ILE A N 1
ATOM 1309 C CA . ILE A 1 84 ? 72.445 76.134 254.915 1.00 8.90 83 ILE A CA 1
ATOM 1310 C C . ILE A 1 84 ? 73.465 76.834 254.034 1.00 9.55 83 ILE A C 1
ATOM 1311 O O . ILE A 1 84 ? 73.305 78.018 253.732 1.00 9.99 83 ILE A O 1
ATOM 1327 N N . LEU A 1 85 ? 74.501 76.115 253.628 1.00 8.83 84 LEU A N 1
ATOM 1328 C CA . LEU A 1 85 ? 75.482 76.613 252.672 1.00 8.92 84 LEU A CA 1
ATOM 1329 C C . LEU A 1 85 ? 75.289 75.868 251.356 1.00 8.87 84 LEU A C 1
ATOM 1330 O O . LEU A 1 85 ? 75.577 74.675 251.271 1.00 10.11 84 LEU A O 1
ATOM 1346 N N . PHE A 1 86 ? 74.788 76.565 250.346 1.00 9.15 85 PHE A N 1
ATOM 1347 C CA . PHE A 1 86 ? 74.793 76.045 248.987 1.00 9.32 85 PHE A CA 1
ATOM 1348 C C . PHE A 1 86 ? 76.173 76.334 248.423 1.00 9.89 85 PHE A C 1
ATOM 1349 O O . PHE A 1 86 ? 76.657 77.454 248.545 1.00 10.28 85 PHE A O 1
ATOM 1366 N N . TRP A 1 87 ? 76.823 75.343 247.815 1.00 9.81 86 TRP A N 1
ATOM 1367 C CA . TRP A 1 87 ? 78.201 75.578 247.407 1.00 9.35 86 TRP A CA 1
ATOM 1368 C C . TRP A 1 87 ? 78.589 74.729 246.207 1.00 10.23 86 TRP A C 1
ATOM 1369 O O . TRP A 1 87 ? 78.028 73.660 245.950 1.00 11.21 86 TRP A O 1
ATOM 1390 N N . ASN A 1 88 ? 79.592 75.232 245.486 1.00 10.13 87 ASN A N 1
ATOM 1391 C CA . ASN A 1 88 ? 80.208 74.486 244.400 1.00 11.49 87 ASN A CA 1
ATOM 1392 C C . ASN A 1 88 ? 81.684 74.844 244.348 1.00 10.92 87 ASN A C 1
ATOM 1393 O O . ASN A 1 88 ? 82.069 75.984 244.622 1.00 11.06 87 ASN A O 1
ATOM 1404 N N . GLU A 1 89 ? 82.502 73.852 244.008 1.00 11.74 88 GLU A N 1
ATOM 1405 C CA . GLU A 1 89 ? 83.940 74.031 243.877 1.00 12.67 88 GLU A CA 1
ATOM 1406 C C . GLU A 1 89 ? 84.489 72.823 243.142 1.00 11.20 88 GLU A C 1
ATOM 1407 O O . GLU A 1 89 ? 83.985 71.712 243.316 1.00 11.97 88 GLU A O 1
ATOM 1419 N N . GLY A 1 90 ? 85.515 73.048 242.327 1.00 11.28 89 GLY A N 1
ATOM 1420 C CA . GLY A 1 90 ? 86.137 71.951 241.606 1.00 12.28 89 GLY A CA 1
ATOM 1421 C C . GLY A 1 90 ? 85.108 71.223 240.765 1.00 13.20 89 GLY A C 1
ATOM 1422 O O . GLY A 1 90 ? 84.321 71.835 240.035 1.00 14.96 89 GLY A O 1
ATOM 1426 N N A SER A 1 91 ? 85.094 69.894 240.845 0.54 13.55 90 SER A N 1
ATOM 1427 N N B SER A 1 91 ? 85.121 69.891 240.883 0.46 13.90 90 SER A N 1
ATOM 1428 C CA A SER A 1 91 ? 84.156 69.107 240.058 0.54 14.25 90 SER A CA 1
ATOM 1429 C CA B SER A 1 91 ? 84.230 68.995 240.159 0.46 14.69 90 SER A CA 1
ATOM 1430 C C A SER A 1 91 ? 82.831 68.859 240.774 0.54 14.57 90 SER A C 1
ATOM 1431 C C B SER A 1 91 ? 82.812 68.978 240.713 0.46 14.48 90 SER A C 1
ATOM 1432 O O A SER A 1 91 ? 82.013 68.077 240.277 0.54 16.52 90 SER A O 1
ATOM 1433 O O B SER A 1 91 ? 81.907 68.486 240.028 0.46 14.72 90 SER A O 1
ATOM 1448 N N . THR A 1 92 ? 82.592 69.506 241.916 1.00 13.65 91 THR A N 1
ATOM 1449 C CA . THR A 1 92 ? 81.299 69.406 242.594 1.00 13.69 91 THR A CA 1
ATOM 1450 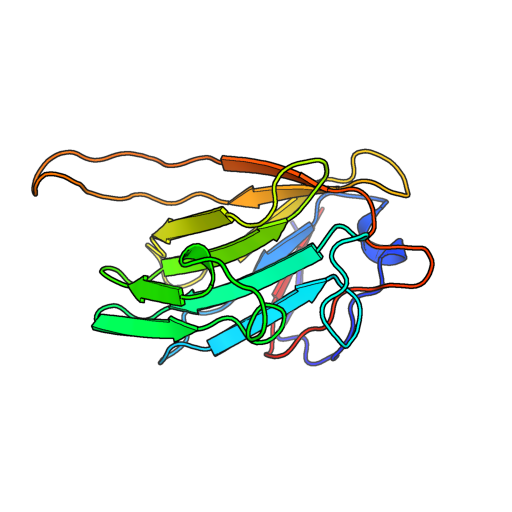C C . THR A 1 92 ? 80.341 70.439 242.007 1.00 15.05 91 THR A C 1
ATOM 1451 O O . THR A 1 92 ? 80.554 71.644 242.169 1.00 14.00 91 THR A O 1
ATOM 1463 N N . GLN A 1 93 ? 79.271 69.969 241.345 1.00 14.65 92 GLN A N 1
ATOM 1464 C CA . GLN A 1 93 ? 78.325 70.884 240.703 1.00 15.59 92 GLN A CA 1
ATOM 1465 C C . GLN A 1 93 ? 77.562 71.712 241.731 1.00 14.31 92 GLN A C 1
ATOM 1466 O O . GLN A 1 93 ? 77.436 72.932 241.586 1.00 13.98 92 GLN A O 1
ATOM 1480 N N . LEU A 1 94 ? 76.988 71.059 242.737 1.00 13.39 93 LEU A N 1
ATOM 1481 C CA . LEU A 1 94 ? 76.243 71.761 243.774 1.00 12.36 93 LEU A CA 1
ATOM 1482 C C . LEU A 1 94 ? 75.943 70.823 244.930 1.00 11.46 93 LEU A C 1
ATOM 1483 O O . LEU A 1 94 ? 75.357 69.748 244.738 1.00 12.87 93 LEU A O 1
ATOM 1499 N N . GLU A 1 95 ? 76.326 71.229 246.137 1.00 11.68 94 GLU A N 1
ATOM 1500 C CA . GLU A 1 95 ? 75.909 70.541 247.345 1.00 12.12 94 GLU A CA 1
ATOM 1501 C C . GLU A 1 95 ? 75.327 71.569 248.301 1.00 12.29 94 GLU A C 1
ATOM 1502 O O . GLU A 1 95 ? 75.485 72.777 248.124 1.00 12.20 94 GLU A O 1
ATOM 1514 N N . LYS A 1 96 ? 74.622 71.076 249.307 1.00 12.24 95 LYS A N 1
ATOM 1515 C CA . LYS A 1 96 ? 74.110 71.914 250.378 1.00 13.69 95 LYS A CA 1
ATOM 1516 C C . LYS A 1 96 ? 74.571 71.315 251.699 1.00 15.50 95 LYS A C 1
ATOM 1517 O O . LYS A 1 96 ? 74.311 70.140 251.977 1.00 21.55 95 LYS A O 1
ATOM 1536 N N . GLN A 1 97 ? 75.295 72.101 252.488 1.00 12.24 96 GLN A N 1
ATOM 1537 C CA . GLN A 1 97 ? 75.704 71.694 253.824 1.00 10.73 96 GLN A CA 1
ATOM 1538 C C . GLN A 1 97 ? 74.737 72.319 254.818 1.00 11.04 96 GLN A C 1
ATOM 1539 O O . GLN A 1 97 ? 74.550 73.532 254.818 1.00 11.73 96 GLN A O 1
ATOM 1553 N N . VAL A 1 98 ? 74.132 71.496 255.664 1.00 11.34 97 VAL A N 1
ATOM 1554 C CA . VAL A 1 98 ? 73.141 71.945 256.633 1.00 11.21 97 VAL A CA 1
ATOM 1555 C C . VAL A 1 98 ? 73.664 71.603 258.018 1.00 12.04 97 VAL A C 1
ATOM 1556 O O . VAL A 1 98 ? 74.121 70.477 258.259 1.00 14.68 97 VAL A O 1
ATOM 1569 N N . VAL A 1 99 ? 73.627 72.583 258.918 1.00 10.70 98 VAL A N 1
ATOM 1570 C CA . VAL A 1 99 ? 73.909 72.337 260.326 1.00 10.30 98 VAL A CA 1
ATOM 1571 C C . VAL A 1 99 ? 72.799 72.970 261.144 1.00 9.98 98 VAL A C 1
ATOM 1572 O O . VAL A 1 99 ? 72.267 74.025 260.792 1.00 10.50 98 VAL A O 1
ATOM 1585 N N . THR A 1 100 ? 72.458 72.326 262.251 1.00 10.47 99 THR A N 1
ATOM 1586 C CA . THR A 1 100 ? 71.416 72.859 263.112 1.00 10.92 99 THR A CA 1
ATOM 1587 C C . THR A 1 100 ? 71.938 74.045 263.916 1.00 11.15 99 THR A C 1
ATOM 1588 O O . THR A 1 100 ? 73.092 74.072 264.348 1.00 12.88 99 THR A O 1
ATOM 1599 N N . PHE A 1 101 ? 71.070 75.032 264.097 1.00 10.21 100 PHE A N 1
ATOM 1600 C CA . PHE A 1 101 ? 71.359 76.289 264.789 1.00 10.28 100 PHE A CA 1
ATOM 1601 C C . PHE A 1 101 ? 70.860 76.092 266.219 1.00 11.56 100 PHE A C 1
ATOM 1602 O O . PHE A 1 101 ? 69.677 76.257 266.506 1.00 13.10 100 PHE A O 1
ATOM 1619 N N . ASN A 1 102 ? 71.762 75.685 267.119 1.00 10.41 101 ASN A N 1
ATOM 1620 C CA . ASN A 1 102 ? 71.363 75.214 268.445 1.00 11.37 101 ASN A CA 1
ATOM 1621 C C . ASN A 1 102 ? 71.243 76.314 269.484 1.00 10.87 101 ASN A C 1
ATOM 1622 O O . ASN A 1 102 ? 70.700 76.053 270.560 1.00 11.63 101 ASN A O 1
ATOM 1633 N N . TRP A 1 103 ? 71.741 77.517 269.215 1.00 11.24 102 TRP A N 1
ATOM 1634 C CA . TRP A 1 103 ? 71.804 78.547 270.247 1.00 11.46 102 TRP A CA 1
ATOM 1635 C C . TRP A 1 103 ? 71.210 79.854 269.727 1.00 10.88 102 TRP A C 1
ATOM 1636 O O . TRP A 1 103 ? 70.497 79.856 268.720 1.00 13.31 102 TRP A O 1
ATOM 1657 N N . ASN A 1 104 ? 71.436 80.955 270.433 1.00 11.32 103 ASN A N 1
ATOM 1658 C CA . ASN A 1 104 ? 70.921 82.251 270.031 1.00 11.04 103 ASN A CA 1
ATOM 1659 C C . ASN A 1 104 ? 71.880 83.004 269.123 1.00 11.93 103 ASN A C 1
ATOM 1660 O O . ASN A 1 104 ? 71.559 84.116 268.683 1.00 12.72 103 ASN A O 1
ATOM 1671 N N A VAL A 1 105 ? 73.043 82.424 268.838 0.55 10.78 104 VAL A N 1
ATOM 1672 N N B VAL A 1 105 ? 73.045 82.422 268.844 0.45 11.61 104 VAL A N 1
AT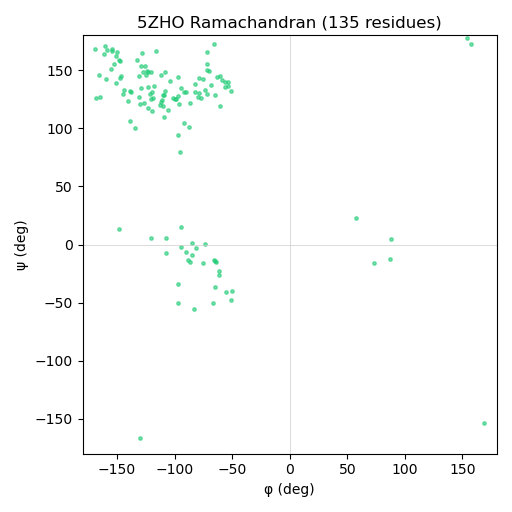OM 1673 C CA A VAL A 1 105 ? 73.988 82.943 267.861 0.55 10.97 104 VAL A CA 1
ATOM 1674 C CA B VAL A 1 105 ? 74.004 82.933 267.875 0.45 12.24 104 VAL A CA 1
ATOM 1675 C C A VAL A 1 105 ? 74.573 81.751 267.118 0.55 10.47 104 VAL A C 1
ATOM 1676 C C B VAL A 1 105 ? 74.553 81.737 267.111 0.45 10.76 104 VAL A C 1
ATOM 1677 O O A VAL A 1 105 ? 74.746 80.667 267.685 0.55 11.43 104 VAL A O 1
ATOM 1678 O O B VAL A 1 105 ? 74.687 80.637 267.657 0.45 11.08 104 VAL A O 1
ATOM 1703 N N . GLY A 1 106 ? 74.865 81.957 265.835 1.00 10.36 105 GLY A N 1
ATOM 1704 C CA . GLY A 1 106 ? 75.451 80.913 265.011 1.00 10.76 105 GLY A CA 1
ATOM 1705 C C . GLY A 1 106 ? 76.134 81.530 263.811 1.00 11.02 105 GLY A C 1
ATOM 1706 O O . GLY A 1 106 ? 75.962 82.710 263.513 1.00 11.21 105 GLY A O 1
ATOM 1711 N N . GLY A 1 107 ? 76.918 80.725 263.104 1.00 10.20 106 GLY A N 1
ATOM 1712 C CA . GLY A 1 107 ? 77.598 81.265 261.935 1.00 10.66 106 GLY A CA 1
ATOM 1713 C C . GLY A 1 107 ? 78.647 80.321 261.398 1.00 11.15 106 GLY A C 1
ATOM 1714 O O . GLY A 1 107 ? 78.554 79.100 261.572 1.00 12.24 106 GLY A O 1
ATOM 1718 N N . ILE A 1 108 ? 79.645 80.908 260.732 1.00 9.67 107 ILE A N 1
ATOM 1719 C CA . ILE A 1 108 ? 80.687 80.131 260.071 1.00 10.71 107 ILE A CA 1
ATOM 1720 C C . ILE A 1 108 ? 82.058 80.645 260.475 1.00 11.31 107 ILE A C 1
ATOM 1721 O O . ILE A 1 108 ? 82.227 81.811 260.847 1.00 11.57 107 ILE A O 1
ATOM 1737 N N . LEU A 1 109 ? 83.038 79.751 260.408 1.00 10.17 108 LEU A N 1
ATOM 1738 C CA . LEU A 1 109 ? 84.432 80.088 260.656 1.00 11.18 108 LEU A CA 1
ATOM 1739 C C . LEU A 1 109 ? 85.207 80.003 259.347 1.00 11.29 108 LEU A C 1
ATOM 1740 O O . LEU A 1 109 ? 85.137 78.994 258.644 1.00 11.89 108 LEU A O 1
ATOM 1756 N N . ILE A 1 110 ? 85.947 81.060 259.034 1.00 11.53 109 ILE A N 1
ATOM 1757 C CA . ILE A 1 110 ? 86.766 81.149 257.832 1.00 11.89 109 ILE A CA 1
ATOM 1758 C C . ILE A 1 110 ? 88.221 81.105 258.261 1.00 12.36 109 ILE A C 1
ATOM 1759 O O . ILE A 1 110 ? 88.681 81.976 259.009 1.00 15.90 109 ILE A O 1
ATOM 1775 N N . LYS A 1 111 ? 88.943 80.089 257.786 1.00 11.72 110 LYS A N 1
ATOM 1776 C CA . LYS A 1 111 ? 90.366 79.922 258.074 1.00 12.86 110 LYS A CA 1
ATOM 1777 C C . LYS A 1 111 ? 91.155 80.124 256.790 1.00 13.48 110 LYS A C 1
ATOM 1778 O O . LYS A 1 111 ? 90.955 79.364 255.835 1.00 14.70 110 LYS A O 1
ATOM 1797 N N . PRO A 1 112 ? 92.068 81.086 256.702 1.00 14.53 111 PRO A N 1
ATOM 1798 C CA . PRO A 1 112 ? 92.816 81.265 255.450 1.00 15.00 111 PRO A CA 1
ATOM 1799 C C . PRO A 1 112 ? 93.874 80.183 255.260 1.00 15.00 111 PRO A C 1
ATOM 1800 O O . PRO A 1 112 ? 94.711 79.947 256.132 1.00 21.52 111 PRO A O 1
ATOM 1811 N N A ILE A 1 113 ? 93.823 79.527 254.107 0.48 12.28 112 ILE A N 1
ATOM 1812 N N B ILE A 1 113 ? 93.823 79.521 254.110 0.52 12.60 112 ILE A N 1
ATOM 1813 C CA A ILE A 1 113 ? 94.829 78.544 253.730 0.48 11.69 112 ILE A CA 1
ATOM 1814 C CA B ILE A 1 113 ? 94.837 78.543 253.747 0.52 12.42 112 ILE A CA 1
ATOM 1815 C C A ILE A 1 113 ? 95.992 79.214 253.013 0.48 12.24 112 ILE A C 1
ATOM 1816 C C B ILE A 1 113 ? 95.989 79.206 253.002 0.52 12.46 112 ILE A C 1
ATOM 1817 O O A ILE A 1 113 ? 97.148 78.815 253.182 0.48 12.55 112 ILE A O 1
ATOM 1818 O O B ILE A 1 113 ? 97.141 78.779 253.138 0.52 12.81 112 ILE A O 1
ATOM 1849 N N . ASN A 1 114 ? 95.689 80.227 252.208 1.00 12.23 113 ASN A N 1
ATOM 1850 C CA . ASN A 1 114 ? 96.681 81.107 251.587 1.00 12.61 113 ASN A CA 1
ATOM 1851 C C . ASN A 1 114 ? 95.910 82.336 251.120 1.00 13.27 113 ASN A C 1
ATOM 1852 O O . ASN A 1 114 ? 94.717 82.469 251.408 1.00 13.78 113 ASN A O 1
ATOM 1864 N N . SER A 1 115 ? 96.570 83.238 250.399 1.00 13.73 114 SER A N 1
ATOM 1865 C CA . SER A 1 115 ? 95.910 84.478 250.011 1.00 15.65 114 SER A CA 1
ATOM 1866 C C . SER A 1 115 ? 94.740 84.263 249.058 1.00 14.55 114 SER A C 1
ATOM 1867 O O . SER A 1 115 ? 93.948 85.190 248.870 1.00 16.62 114 SER A O 1
ATOM 1875 N N . SER A 1 116 ? 94.604 83.076 248.455 1.00 13.61 115 SER A N 1
ATOM 1876 C CA . SER A 1 116 ? 93.534 82.837 247.496 1.00 15.26 115 SER A CA 1
ATOM 1877 C C . SER A 1 116 ? 92.707 81.596 247.822 1.00 14.30 115 SER A C 1
ATOM 1878 O O . SER A 1 116 ? 92.019 81.077 246.943 1.00 15.88 115 SER A O 1
ATOM 1886 N N A ARG A 1 117 ? 92.767 81.100 249.055 0.43 12.99 116 ARG A N 1
ATOM 1887 N N B ARG A 1 117 ? 92.730 81.129 249.067 0.57 12.25 116 ARG A N 1
ATOM 1888 C CA A ARG A 1 117 ? 92.019 79.906 249.430 0.43 13.26 116 ARG A CA 1
ATOM 1889 C CA B ARG A 1 117 ? 92.032 79.900 249.426 0.57 12.96 116 ARG A CA 1
ATOM 1890 C C A ARG A 1 117 ? 91.596 80.011 250.887 0.43 13.17 116 ARG A C 1
ATOM 1891 C C B ARG A 1 117 ? 91.608 79.979 250.885 0.57 12.34 116 ARG A C 1
ATOM 1892 O O A ARG A 1 117 ? 92.388 80.407 251.747 0.43 13.95 116 ARG A O 1
ATOM 1893 O O B ARG A 1 117 ? 92.414 80.342 251.746 0.57 12.25 116 ARG A O 1
ATOM 1934 N N . MET A 1 118 ? 90.356 79.616 251.162 1.00 13.09 117 MET A N 1
ATOM 1935 C CA . MET A 1 118 ? 89.787 79.679 252.504 1.00 13.66 117 MET A CA 1
ATOM 1936 C C . MET A 1 118 ? 89.134 78.350 252.844 1.00 14.35 117 MET A C 1
ATOM 1937 O O . MET A 1 118 ? 88.490 77.737 251.996 1.00 16.19 117 MET A O 1
ATOM 1952 N N . ARG A 1 119 ? 89.263 77.928 254.094 1.00 12.19 118 ARG A N 1
ATOM 1953 C CA . ARG A 1 119 ? 88.514 76.801 254.623 1.00 11.80 118 ARG A CA 1
ATOM 1954 C C . ARG A 1 119 ? 87.292 77.352 255.350 1.00 12.65 118 ARG A C 1
ATOM 1955 O O . ARG A 1 119 ? 87.426 78.147 256.292 1.00 13.43 118 ARG A O 1
ATOM 1976 N N . ILE A 1 120 ? 86.108 76.944 254.900 1.00 12.30 119 ILE A N 1
ATOM 1977 C CA . ILE A 1 120 ? 84.841 77.316 255.521 1.00 12.87 119 ILE A CA 1
ATOM 1978 C C . ILE A 1 120 ? 84.443 76.173 256.436 1.00 14.25 119 ILE A C 1
ATOM 1979 O O . ILE A 1 120 ? 84.381 75.018 255.998 1.00 14.67 119 ILE A O 1
ATOM 1995 N N . CYS A 1 121 ? 84.151 76.496 257.695 1.00 13.04 120 CYS A N 1
ATOM 1996 C CA . CYS A 1 121 ? 83.850 75.516 258.726 1.00 12.40 120 CYS A CA 1
ATOM 1997 C C . CYS A 1 121 ? 82.482 75.808 259.326 1.00 11.83 120 CYS A C 1
ATOM 1998 O O . CYS A 1 121 ? 82.170 76.962 259.654 1.00 12.06 120 CYS A O 1
ATOM 2006 N N . MET A 1 122 ? 81.691 74.749 259.494 1.00 10.89 121 MET A N 1
ATOM 2007 C CA . MET A 1 122 ? 80.333 74.827 260.020 1.00 11.11 121 MET A CA 1
ATOM 2008 C C . MET A 1 122 ? 80.132 73.666 260.976 1.00 11.39 121 MET A C 1
ATOM 2009 O O . MET A 1 122 ? 80.659 72.575 260.747 1.00 13.15 121 MET A O 1
ATOM 2023 N N A SER A 1 123 ? 79.372 73.894 262.046 0.76 11.89 122 SER A N 1
ATOM 2024 N N B SER A 1 123 ? 79.370 73.899 262.044 0.24 11.83 122 SER A N 1
ATOM 2025 C CA A SER A 1 123 ? 79.144 72.833 263.015 0.76 10.40 122 SER A CA 1
ATOM 2026 C CA B SER A 1 123 ? 79.159 72.865 263.045 0.24 11.80 122 SER A CA 1
ATOM 2027 C C A SER A 1 123 ? 77.810 73.046 263.711 0.76 11.77 122 SER A C 1
ATOM 2028 C C B SER A 1 123 ? 77.804 73.051 263.712 0.24 11.99 122 SER A C 1
ATOM 2029 O O A SER A 1 123 ? 77.315 74.170 263.814 0.76 12.44 122 SER A O 1
ATOM 2030 O O B SER A 1 123 ? 77.280 74.166 263.784 0.24 12.43 122 SER A O 1
ATOM 2045 N N . GLY A 1 124 ? 77.252 71.947 264.202 1.00 11.07 123 GLY A N 1
ATOM 2046 C CA . GLY A 1 124 ? 76.015 72.002 264.984 1.00 10.33 123 GLY A CA 1
ATOM 2047 C C . GLY A 1 124 ? 75.572 70.607 265.367 1.00 10.81 123 GLY A C 1
ATOM 2048 O O . GLY A 1 124 ? 75.974 69.614 264.754 1.00 11.18 123 GLY A O 1
ATOM 2053 N N A MET A 1 125 ? 74.713 70.551 266.386 0.55 11.37 124 MET A N 1
ATOM 2054 N N B MET A 1 125 ? 74.750 70.538 266.408 0.45 11.53 124 MET A N 1
ATOM 2055 C CA A MET A 1 125 ? 74.207 69.301 266.943 0.55 11.83 124 MET A CA 1
ATOM 2056 C CA B MET A 1 125 ? 74.258 69.257 266.898 0.45 12.60 124 MET A CA 1
ATOM 2057 C C A MET A 1 125 ? 72.864 68.976 266.299 0.55 12.74 124 MET A C 1
ATOM 2058 C C B MET A 1 125 ? 72.888 68.966 266.302 0.45 13.02 124 MET A C 1
ATOM 2059 O O A MET A 1 125 ? 71.930 69.779 266.368 0.55 12.89 124 MET A O 1
ATOM 2060 O O B MET A 1 125 ? 71.968 69.781 266.410 0.45 13.26 124 MET A O 1
ATOM 2087 N N . GLU A 1 126 ? 72.755 67.789 265.704 1.00 12.85 125 GLU A N 1
ATOM 2088 C CA . GLU A 1 126 ? 71.562 67.403 264.970 1.00 14.45 125 GLU A CA 1
ATOM 2089 C C . GLU A 1 126 ? 71.057 66.052 265.445 1.00 16.52 125 GLU A C 1
ATOM 2090 O O . GLU A 1 126 ? 71.782 65.271 266.070 1.00 14.83 125 GLU A O 1
ATOM 2103 N N A ASN A 1 127 ? 69.789 65.787 265.159 0.60 19.35 126 ASN A N 1
ATOM 2104 N N B ASN A 1 127 ? 69.800 65.778 265.103 0.40 20.91 126 ASN A N 1
ATOM 2105 C CA A ASN A 1 127 ? 69.217 64.475 265.401 0.60 24.35 126 ASN A CA 1
ATOM 2106 C CA B ASN A 1 127 ? 69.140 64.520 265.411 0.40 26.13 126 ASN A CA 1
ATOM 2107 C C A ASN A 1 127 ? 68.827 63.836 264.079 0.60 29.50 126 ASN A C 1
ATOM 2108 C C B ASN A 1 127 ? 68.671 63.852 264.125 0.40 29.85 126 ASN A C 1
ATOM 2109 O O A ASN A 1 127 ? 68.659 64.504 263.056 0.60 32.33 126 ASN A O 1
ATOM 2110 O O B ASN A 1 127 ? 68.297 64.520 263.158 0.40 30.94 126 ASN A O 1
ATOM 2131 N N . PHE A 1 128 ? 68.688 62.521 264.129 1.00 32.53 127 PHE A N 1
ATOM 2132 C CA . PHE A 1 128 ? 68.184 61.748 263.008 1.00 38.12 127 PHE A CA 1
ATOM 2133 C C . PHE A 1 128 ? 67.679 60.422 263.554 1.00 40.64 127 PHE A C 1
ATOM 2134 O O . PHE A 1 128 ? 68.119 59.963 264.613 1.00 39.42 127 PHE A O 1
ATOM 2152 N N . ASN A 1 129 ? 66.728 59.828 262.838 1.00 45.32 128 ASN A N 1
ATOM 2153 C CA . ASN A 1 129 ? 66.039 58.625 263.298 1.00 49.76 128 ASN A CA 1
ATOM 2154 C C . ASN A 1 129 ? 65.358 58.835 264.649 1.00 53.98 128 ASN A C 1
ATOM 2155 O O . ASN A 1 129 ? 65.138 57.878 265.395 1.00 54.49 128 ASN A O 1
ATOM 2166 N N . ASN A 1 130 ? 65.061 60.092 264.980 1.00 58.43 129 ASN A N 1
ATOM 2167 C CA . ASN A 1 130 ? 64.219 60.488 266.107 1.00 62.73 129 ASN A CA 1
ATOM 2168 C C . ASN A 1 130 ? 64.888 60.314 267.469 1.00 61.48 129 ASN A C 1
ATOM 2169 O O . ASN A 1 130 ? 64.447 60.922 268.449 1.00 64.66 129 ASN A O 1
ATOM 2180 N N . ASP A 1 131 ? 65.978 59.547 267.556 1.00 56.66 130 ASP A N 1
ATOM 2181 C CA . ASP A 1 131 ? 66.738 59.547 268.802 1.00 53.08 130 ASP A CA 1
ATOM 2182 C C . ASP A 1 131 ? 68.239 59.331 268.630 1.00 45.55 130 ASP A C 1
ATOM 2183 O O . ASP A 1 131 ? 68.909 59.031 269.626 1.00 46.24 130 ASP A O 1
ATOM 2192 N N . SER A 1 132 ? 68.791 59.427 267.425 1.00 38.40 131 SER A N 1
ATOM 2193 C CA . SER A 1 132 ? 70.234 59.438 267.242 1.00 34.70 131 SER A CA 1
ATOM 2194 C C . SER A 1 132 ? 70.701 60.884 267.131 1.00 27.25 131 SER A C 1
ATOM 2195 O O . SER A 1 132 ? 70.001 61.723 266.568 1.00 28.08 131 SER A O 1
ATOM 2203 N N . PHE A 1 133 ? 71.884 61.177 267.679 1.00 23.78 132 PHE A N 1
ATOM 2204 C CA . PHE A 1 133 ? 72.417 62.537 267.692 1.00 19.47 132 PHE A CA 1
ATOM 2205 C C . PHE A 1 133 ? 73.830 62.567 267.128 1.00 17.43 132 PHE A C 1
ATOM 2206 O O . PHE A 1 133 ? 74.596 61.616 267.272 1.00 21.13 132 PHE A O 1
ATOM 2223 N N . ASN A 1 134 ? 74.175 63.686 266.493 1.00 13.95 133 ASN A N 1
ATOM 2224 C CA . ASN A 1 134 ? 75.468 63.836 265.839 1.00 13.80 133 ASN A CA 1
ATOM 2225 C C . ASN A 1 134 ? 75.944 65.268 265.997 1.00 11.85 133 ASN A C 1
ATOM 2226 O O . ASN A 1 134 ? 75.172 66.205 265.770 1.00 13.30 133 ASN A O 1
ATOM 2237 N N . TRP A 1 135 ? 77.208 65.441 266.391 1.00 13.66 134 TRP A N 1
ATOM 2238 C CA . TRP A 1 135 ? 77.869 66.740 266.283 1.00 13.35 134 TRP A CA 1
ATOM 2239 C C . TRP A 1 135 ? 78.473 66.813 264.890 1.00 13.72 134 TRP A C 1
ATOM 2240 O O . TRP A 1 135 ? 79.503 66.198 264.608 1.00 15.43 134 TRP A O 1
ATOM 2261 N N . GLU A 1 136 ? 77.799 67.517 263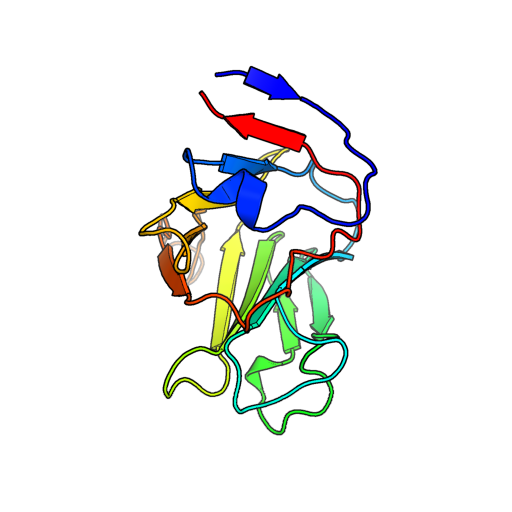.997 1.00 13.73 135 GLU A N 1
ATOM 2262 C CA . GLU A 1 136 ? 78.306 67.699 262.652 1.00 16.06 135 GLU A CA 1
ATOM 2263 C C . GLU A 1 136 ? 79.392 68.755 262.712 1.00 16.16 135 GLU A C 1
ATOM 2264 O O . GLU A 1 136 ? 79.176 69.847 263.252 1.00 17.30 135 GLU A O 1
ATOM 2276 N N . ASN A 1 137 ? 80.568 68.411 262.195 1.00 18.57 136 ASN A N 1
ATOM 2277 C CA . ASN A 1 137 ? 81.714 69.317 262.163 1.00 18.54 136 ASN A CA 1
ATOM 2278 C C . ASN A 1 137 ? 82.298 69.200 260.760 1.00 19.16 136 ASN A C 1
ATOM 2279 O O . ASN A 1 137 ? 83.015 68.244 260.457 1.00 23.25 136 ASN A O 1
ATOM 2290 N N . TRP A 1 138 ? 81.980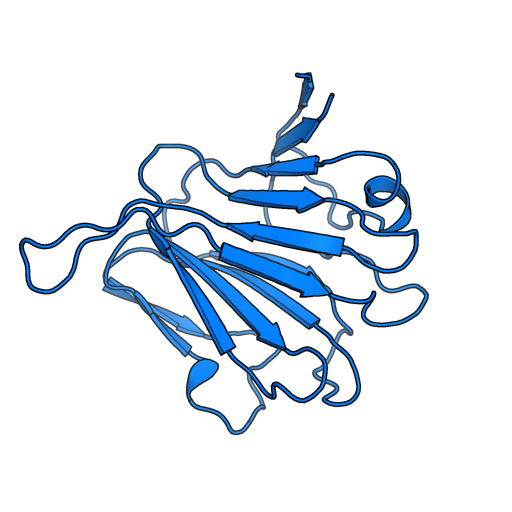 70.164 259.906 1.00 14.42 137 TRP A N 1
ATOM 2291 C CA . TRP A 1 138 ? 82.250 70.085 258.482 1.00 13.50 137 TRP A CA 1
ATOM 2292 C C . TRP A 1 138 ? 83.140 71.235 258.050 1.00 13.53 137 TRP A C 1
ATOM 2293 O O . TRP A 1 138 ? 83.070 72.343 258.592 1.00 13.39 137 TRP A O 1
ATOM 2314 N N . ASN A 1 139 ? 83.963 70.975 257.044 1.00 17.30 138 ASN A N 1
ATOM 2315 C CA . ASN A 1 139 ? 84.674 72.063 256.402 1.00 18.33 138 ASN A CA 1
ATOM 2316 C C . ASN A 1 139 ? 84.892 71.730 254.938 1.00 19.31 138 ASN A C 1
ATOM 2317 O O . ASN A 1 139 ? 84.856 70.569 254.524 1.00 19.93 138 ASN A O 1
ATOM 2328 N N . HIS A 1 140 ? 85.124 72.776 254.156 1.00 17.55 139 HIS A N 1
ATOM 2329 C CA . HIS A 1 140 ? 85.507 72.604 252.762 1.00 16.47 139 HIS A CA 1
ATOM 2330 C C . HIS A 1 140 ? 86.427 73.750 252.387 1.00 13.53 139 HIS A C 1
ATOM 2331 O O . HIS A 1 140 ? 86.248 74.876 252.862 1.00 13.85 139 HIS A O 1
ATOM 2345 N N . GLU A 1 141 ? 87.420 73.450 251.555 1.00 13.09 140 GLU A N 1
ATOM 2346 C CA . GLU A 1 141 ? 88.338 74.457 251.040 1.00 12.98 140 GLU A CA 1
ATOM 2347 C C . GLU A 1 141 ? 87.788 75.039 249.742 1.00 12.88 140 GLU A C 1
ATOM 2348 O O . GLU A 1 141 ? 87.419 74.299 248.822 1.00 16.72 140 GLU A O 1
ATOM 2360 N N . PHE A 1 142 ? 87.775 76.363 249.657 1.00 12.48 141 PHE A N 1
ATOM 2361 C CA . PHE A 1 142 ? 87.342 77.077 248.472 1.00 12.23 141 PHE A CA 1
ATOM 2362 C C . PHE A 1 142 ? 88.469 77.963 247.967 1.00 12.56 141 PHE A C 1
ATOM 2363 O O . PHE A 1 142 ? 89.031 78.749 248.745 1.00 13.71 141 PHE A O 1
ATOM 2380 N N . PRO A 1 143 ? 88.810 77.897 246.686 1.00 13.75 142 PRO A N 1
ATOM 2381 C CA . PRO A 1 143 ? 89.594 78.976 246.094 1.00 13.81 142 PRO A CA 1
ATOM 2382 C C . PRO A 1 143 ? 88.704 80.192 245.945 1.00 15.05 142 PRO A C 1
ATOM 2383 O O . PRO A 1 143 ? 87.479 80.087 245.862 1.00 14.53 142 PRO A O 1
ATOM 2394 N N . ARG A 1 144 ? 89.326 81.362 245.906 1.00 13.63 143 ARG A N 1
ATOM 2395 C CA . ARG A 1 144 ? 88.570 82.558 245.588 1.00 14.04 143 ARG A CA 1
ATOM 2396 C C . ARG A 1 144 ? 87.866 82.369 244.247 1.00 13.01 143 ARG A C 1
ATOM 2397 O O . ARG A 1 144 ? 88.433 81.837 243.289 1.00 14.72 143 ARG A O 1
ATOM 2418 N N . SER A 1 145 ? 86.598 82.773 244.198 1.00 12.41 144 SER A N 1
ATOM 2419 C CA . SER A 1 145 ? 85.780 82.560 243.005 1.00 12.79 144 SER A CA 1
ATOM 2420 C C . SER A 1 145 ? 86.505 83.062 241.766 1.00 14.01 144 SER A C 1
ATOM 2421 O O . SER A 1 145 ? 86.576 82.371 240.744 1.00 15.36 144 SER A O 1
ATOM 2429 N N . ASN A 1 146 ? 87.048 84.264 241.845 1.00 15.77 145 ASN A N 1
ATOM 2430 C CA . ASN A 1 146 ? 87.991 84.766 240.862 1.00 18.67 145 ASN A CA 1
ATOM 2431 C C . ASN A 1 146 ? 88.586 86.045 241.427 1.00 19.78 145 ASN A C 1
ATOM 2432 O O . ASN A 1 146 ? 88.090 86.568 242.435 1.00 17.52 145 ASN A O 1
ATOM 2443 N N . PRO A 1 147 ? 89.646 86.574 240.827 1.00 22.55 146 PRO A N 1
ATOM 2444 C CA . PRO A 1 147 ? 90.212 87.829 241.323 1.00 22.99 146 PRO A CA 1
ATOM 2445 C C . PRO A 1 147 ? 89.146 88.911 241.405 1.00 23.48 146 PRO A C 1
ATOM 2446 O O . PRO A 1 147 ? 88.280 89.030 240.535 1.00 23.85 146 PRO A O 1
ATOM 2457 N N . GLY A 1 148 ? 89.207 89.692 242.480 1.00 23.36 147 GLY A N 1
ATOM 2458 C CA . GLY A 1 148 ? 88.322 90.818 242.667 1.00 23.10 147 GLY A CA 1
ATOM 2459 C C . GLY A 1 148 ? 86.997 90.501 243.327 1.00 20.58 147 GLY A C 1
ATOM 2460 O O . GLY A 1 148 ? 86.297 91.432 243.731 1.00 23.94 147 GLY A O 1
ATOM 2464 N N . ILE A 1 149 ? 86.629 89.230 243.451 1.00 18.19 148 ILE A N 1
ATOM 2465 C CA . ILE A 1 149 ? 85.338 88.847 244.008 1.00 16.43 148 ILE A CA 1
ATOM 2466 C C . ILE A 1 149 ? 85.460 88.768 245.527 1.00 14.68 148 ILE A C 1
ATOM 2467 O O . ILE A 1 149 ? 86.298 88.043 246.070 1.00 14.06 148 ILE A O 1
ATOM 2483 N N . ASN A 1 150 ? 84.644 89.553 246.201 1.00 13.46 149 ASN A N 1
ATOM 2484 C CA . ASN A 1 150 ? 84.576 89.702 247.647 1.00 12.83 149 ASN A CA 1
ATOM 2485 C C . ASN A 1 150 ? 83.384 88.905 248.183 1.00 13.25 149 ASN A C 1
ATOM 2486 O O . ASN A 1 150 ? 82.899 87.987 247.520 1.00 13.37 149 ASN A O 1
ATOM 2497 N N A ILE A 1 151 ? 82.990 89.175 249.426 0.50 12.97 150 ILE A N 1
ATOM 2498 N N B ILE A 1 151 ? 82.967 89.175 249.416 0.50 12.66 150 ILE A N 1
ATOM 2499 C CA A ILE A 1 151 ? 81.831 88.543 250.048 0.50 11.47 150 ILE A CA 1
ATOM 2500 C CA B ILE A 1 151 ? 81.817 88.494 250.004 0.50 10.83 150 ILE A CA 1
ATOM 2501 C C A ILE A 1 151 ? 80.717 89.582 250.115 0.50 11.28 150 ILE A C 1
ATOM 2502 C C B ILE A 1 151 ? 80.692 89.505 250.205 0.50 10.88 150 ILE A C 1
ATOM 2503 O O A ILE A 1 151 ? 80.916 90.680 250.648 0.50 11.79 150 ILE A O 1
ATOM 2504 O O B ILE A 1 151 ? 80.857 90.498 250.925 0.50 11.49 150 ILE A O 1
ATOM 2535 N N . ASN A 1 152 ? 79.548 89.239 249.575 1.00 11.31 151 ASN A N 1
ATOM 2536 C CA . ASN A 1 152 ? 78.360 90.073 249.726 1.00 10.41 151 ASN A CA 1
ATOM 2537 C C . ASN A 1 152 ? 77.670 89.728 251.040 1.00 10.84 151 ASN A C 1
ATOM 2538 O O . ASN A 1 152 ? 77.412 88.550 251.322 1.00 12.18 151 ASN A O 1
ATOM 2550 N N . MET A 1 153 ? 77.359 90.754 251.828 1.00 11.43 152 MET A N 1
ATOM 2551 C CA . MET A 1 153 ? 76.686 90.602 253.116 1.00 11.45 152 MET A CA 1
ATOM 2552 C C . MET A 1 153 ? 75.286 91.196 253.001 1.00 13.10 152 MET A C 1
ATOM 2553 O O . MET A 1 153 ? 75.131 92.371 252.655 1.00 15.58 152 MET A O 1
ATOM 2567 N N . TYR A 1 154 ? 74.268 90.385 253.284 1.00 13.10 153 TYR A N 1
ATOM 2568 C CA . TYR A 1 154 ? 72.883 90.784 253.063 1.00 13.30 153 TYR A CA 1
ATOM 2569 C C . TYR A 1 154 ? 72.125 91.093 254.339 1.00 14.64 153 TYR A C 1
ATOM 2570 O O . TYR A 1 154 ? 71.012 91.631 254.267 1.00 17.55 153 TYR A O 1
ATOM 2588 N N A THR A 1 155 ? 72.682 90.770 255.497 0.51 14.52 154 THR A N 1
ATOM 2589 N N B THR A 1 155 ? 72.673 90.739 255.502 0.49 15.54 154 THR A N 1
ATOM 2590 C CA A THR A 1 155 ? 72.082 91.148 256.763 0.51 16.59 154 THR A CA 1
ATOM 2591 C CA B THR A 1 155 ? 72.074 91.073 256.788 0.49 18.07 154 THR A CA 1
ATOM 2592 C C A THR A 1 155 ? 73.197 91.537 257.711 0.51 17.75 154 THR A C 1
ATOM 2593 C C B THR A 1 155 ? 73.183 91.441 257.758 0.49 17.60 154 THR A C 1
ATOM 2594 O O A THR A 1 155 ? 74.375 91.260 257.472 0.51 21.37 154 THR A O 1
ATOM 2595 O O B THR A 1 155 ? 74.340 91.052 257.583 0.49 19.33 154 THR A O 1
ATOM 2616 N N . GLU A 1 156 ? 72.813 92.166 258.809 1.00 16.79 155 GLU A N 1
ATOM 2617 C CA . GLU A 1 156 ? 73.808 92.591 259.777 1.00 15.75 155 GLU A CA 1
ATOM 2618 C C . GLU A 1 156 ? 74.475 91.371 260.399 1.00 12.96 155 GLU A C 1
ATOM 2619 O O . GLU A 1 156 ? 73.877 90.298 260.531 1.00 15.43 155 GLU A O 1
ATOM 2632 N N . TYR A 1 157 ? 75.732 91.545 260.784 1.00 12.61 156 TYR A N 1
ATOM 2633 C CA . TYR A 1 157 ? 76.559 90.426 261.196 1.00 12.18 156 TYR A CA 1
ATOM 2634 C C . TYR A 1 157 ? 77.532 90.894 262.264 1.00 12.20 156 TYR A C 1
ATOM 2635 O O . TYR A 1 157 ? 77.836 92.083 262.391 1.00 12.09 156 TYR A O 1
ATOM 2653 N N . PHE A 1 158 ? 78.018 89.934 263.032 1.00 10.89 157 PHE A N 1
ATOM 2654 C CA . PHE A 1 158 ? 79.094 90.141 263.985 1.00 11.10 157 PHE A CA 1
ATOM 2655 C C . PHE A 1 158 ? 80.356 89.462 263.463 1.00 11.10 157 PHE A C 1
ATOM 2656 O O . PHE A 1 158 ? 80.289 88.449 262.760 1.00 12.05 157 PHE A O 1
ATOM 2673 N N . LEU A 1 159 ? 81.503 90.041 263.798 1.00 11.67 158 LEU A N 1
ATOM 2674 C CA . LEU A 1 159 ? 82.802 89.491 263.444 1.00 12.63 158 LEU A CA 1
ATOM 2675 C C . LEU A 1 159 ? 83.561 89.162 264.715 1.00 12.78 158 LEU A C 1
ATOM 2676 O O . LEU A 1 159 ? 83.591 89.968 265.651 1.00 13.79 158 LEU A O 1
ATOM 2692 N N . ALA A 1 160 ? 84.198 87.999 264.742 1.00 13.62 159 ALA A N 1
ATOM 2693 C CA . ALA A 1 160 ? 85.074 87.649 265.851 1.00 14.69 159 ALA A CA 1
ATOM 2694 C C . ALA A 1 160 ? 86.420 87.184 265.322 1.00 16.16 159 ALA A C 1
ATOM 2695 O O . ALA A 1 160 ? 86.485 86.364 264.400 1.00 17.31 159 ALA A O 1
ATOM 2702 N N . SER A 1 161 ? 87.488 87.680 265.934 1.00 20.58 160 SER A N 1
ATOM 2703 C CA . SER A 1 161 ? 88.825 87.220 265.573 1.00 25.94 160 SER A CA 1
ATOM 2704 C C . SER A 1 161 ? 89.779 87.563 266.704 1.00 32.38 160 SER A C 1
ATOM 2705 O O . SER A 1 161 ? 89.429 88.285 267.636 1.00 32.20 160 SER A O 1
ATOM 2713 N N . SER A 1 162 ? 90.993 87.033 266.608 1.00 39.14 161 SER A N 1
ATOM 2714 C CA . SER A 1 162 ? 92.013 87.260 267.628 1.00 46.98 161 SER A CA 1
ATOM 2715 C C . SER A 1 162 ? 92.846 88.506 267.322 1.00 49.66 161 SER A C 1
ATOM 2716 O O . SER A 1 162 ? 92.344 89.491 266.780 1.00 50.86 161 SER A O 1
#